Protein AF-A0A1E1LE52-F1 (afdb_monomer)

Sequence (144 aa):
MGYIFMQWDDLWPELMKGPLDPETDPADSTKVLRVPRDVVAENKPGTYQVLEHLETSGFSATGGPQIRFKDFRVPGANLLEAARTAALVGAIATGIMAVAFEAALTFAKSDARGGSQALLARQSVSDLWMNVETQTDAARAMSW

Solvent-accessible surface area (backbone atoms only — not comparable to full-atom values): 9265 Å² total; per-residue (Å²): 142,80,82,86,84,81,92,86,87,92,82,51,85,86,78,59,72,76,75,80,56,88,88,53,61,68,73,81,71,62,79,41,73,66,82,54,72,66,56,57,66,74,39,64,90,76,18,65,40,78,77,44,78,62,88,51,100,61,72,67,89,54,88,64,56,47,72,47,77,47,95,65,72,76,68,79,88,32,63,49,80,86,86,88,60,70,64,58,54,46,4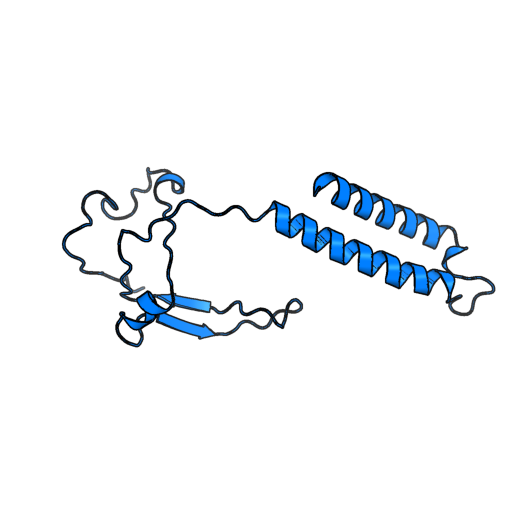4,54,52,34,53,53,46,52,54,53,49,52,56,50,51,52,48,27,66,75,37,34,88,91,53,98,52,36,41,49,80,36,65,76,51,38,55,56,45,55,53,53,52,54,50,39,53,51,44,39,62,74,50,98

Radius of gyration: 25.66 Å; Cα contacts (8 Å, |Δi|>4): 91; chains: 1; bounding box: 47×38×74 Å

pLDDT: mean 82.13, std 18.47, range [25.56, 95.81]

Organism: NCBI:txid914238

Nearest PDB structures (foldseek):
  3d9e-assembly1_C  TM=9.319E-01  e=2.273E-08  Fusarium oxysporum
  2c12-assembly1_D  TM=9.295E-01  e=2.425E-08  Fusarium oxysporum
  2reh-assembly1_D  TM=9.279E-01  e=3.142E-08  unclassified

Secondary structure (DSSP, 8-state):
---------SS-TTT--SS--TTS-TTTT--EE---HHHHHHSPTTSEEEEEEPP-SS-TTS--EEEEESS----GGGEEPPP--HHHHHHHHHHHHHHHHHHHHHHHHH--TTSSS-GGGSHHHHHHHHHHHHHHHHHHHHH-

InterPro domains:
  IPR036250 Acyl-CoA dehydrogenase-like, C-terminal [SSF47203] (85-144)
  IPR046373 Acyl-CoA oxidase/dehydrogenase, middle domain superfamily [G3DSA:2.40.110.10] (7-81)

Structure (mmCIF, N/CA/C/O backbone):
data_AF-A0A1E1LE52-F1
#
_entry.id   AF-A0A1E1LE52-F1
#
loop_
_atom_site.group_PDB
_atom_site.id
_atom_site.type_symbol
_atom_site.label_atom_id
_atom_site.label_alt_id
_atom_site.label_comp_id
_atom_site.label_asym_id
_atom_site.label_entity_id
_atom_site.label_seq_id
_atom_site.pdbx_PDB_ins_code
_atom_site.Cartn_x
_atom_site.Cartn_y
_atom_site.Cartn_z
_atom_site.occupancy
_atom_site.B_iso_or_equiv
_atom_site.auth_seq_id
_atom_site.auth_comp_id
_atom_site.auth_asym_id
_atom_site.auth_atom_id
_atom_site.pdbx_PDB_model_num
ATOM 1 N N . MET A 1 1 ? 30.861 16.175 -12.375 1.00 28.59 1 MET A N 1
ATOM 2 C CA . MET A 1 1 ? 29.762 16.823 -13.119 1.00 28.59 1 MET A CA 1
ATOM 3 C C . MET A 1 1 ? 29.921 16.434 -14.585 1.00 28.59 1 MET A C 1
ATOM 5 O O . MET A 1 1 ? 30.676 17.076 -15.298 1.00 28.59 1 MET A O 1
ATOM 9 N N . GLY A 1 2 ? 29.386 15.281 -14.990 1.00 25.56 2 GLY A N 1
ATOM 10 C CA . GLY A 1 2 ? 29.617 14.714 -16.324 1.00 25.56 2 GLY A CA 1
ATOM 11 C C . GLY A 1 2 ? 28.298 14.613 -17.070 1.00 25.56 2 GLY A C 1
ATOM 12 O O . GLY A 1 2 ? 27.476 13.771 -16.725 1.00 25.56 2 GLY A O 1
ATOM 13 N N . TYR A 1 3 ? 28.093 15.499 -18.040 1.00 28.17 3 TYR A N 1
ATOM 14 C CA . TYR A 1 3 ? 26.944 15.461 -18.937 1.00 28.17 3 TYR A CA 1
ATOM 15 C C . TYR A 1 3 ? 27.065 14.245 -19.861 1.00 28.17 3 TYR A C 1
ATOM 17 O O . TYR A 1 3 ? 28.115 14.018 -20.463 1.00 28.17 3 TYR A O 1
ATOM 25 N N . ILE A 1 4 ? 26.002 13.446 -19.945 1.00 29.06 4 ILE A N 1
ATOM 26 C CA . ILE A 1 4 ? 25.924 12.293 -20.843 1.00 29.06 4 ILE A CA 1
ATOM 27 C C . ILE A 1 4 ? 25.529 12.823 -22.224 1.00 29.06 4 ILE A C 1
ATOM 29 O O . ILE A 1 4 ? 24.379 13.183 -22.453 1.00 29.06 4 ILE A O 1
ATOM 33 N N . PHE A 1 5 ? 26.506 12.896 -23.128 1.00 28.72 5 PHE A N 1
ATOM 34 C CA . PHE A 1 5 ? 26.261 13.028 -24.561 1.00 28.72 5 PHE A CA 1
ATOM 35 C C . PHE A 1 5 ? 25.858 11.665 -25.120 1.00 28.72 5 PHE A C 1
ATOM 37 O O . PHE A 1 5 ? 26.504 10.649 -24.869 1.00 28.72 5 PHE A O 1
ATOM 44 N N . MET A 1 6 ? 24.779 11.669 -25.884 1.00 37.59 6 MET A N 1
ATOM 45 C CA . MET A 1 6 ? 24.112 10.504 -26.433 1.00 37.59 6 MET A CA 1
ATOM 46 C C . MET A 1 6 ? 23.999 10.779 -27.947 1.00 37.59 6 MET A C 1
ATOM 48 O O . MET A 1 6 ? 23.421 11.791 -28.330 1.00 37.59 6 MET A O 1
ATOM 52 N N . GLN A 1 7 ? 24.560 9.919 -28.812 1.00 33.34 7 GLN A N 1
ATOM 53 C CA . GLN A 1 7 ? 24.519 10.037 -30.288 1.00 33.34 7 GLN A CA 1
ATOM 54 C C . GLN A 1 7 ? 23.484 9.044 -30.882 1.00 33.34 7 GLN A C 1
ATOM 56 O O . GLN A 1 7 ? 23.544 7.843 -30.586 1.00 33.34 7 GLN A O 1
ATOM 61 N N . TRP A 1 8 ? 22.464 9.536 -31.612 1.00 53.66 8 TRP A N 1
ATOM 62 C CA . TRP A 1 8 ? 21.232 8.785 -31.957 1.00 53.66 8 TRP A CA 1
ATOM 63 C C . TRP A 1 8 ? 20.672 9.208 -33.326 1.00 53.66 8 TRP A C 1
ATOM 65 O O . TRP A 1 8 ? 20.317 10.371 -33.482 1.00 53.66 8 TRP A O 1
ATOM 75 N N . ASP A 1 9 ? 20.542 8.261 -34.264 1.00 40.47 9 ASP A N 1
ATOM 76 C CA . ASP A 1 9 ? 20.109 8.518 -35.647 1.00 40.47 9 ASP A CA 1
ATOM 77 C C . ASP A 1 9 ? 18.700 7.968 -35.975 1.00 40.47 9 ASP A C 1
ATOM 79 O O . ASP A 1 9 ? 18.252 6.952 -35.435 1.00 40.47 9 ASP A O 1
ATOM 83 N N . ASP A 1 10 ? 18.061 8.705 -36.895 1.00 38.94 10 ASP A N 1
ATOM 84 C CA . ASP A 1 10 ? 17.010 8.372 -37.878 1.00 38.94 10 ASP A CA 1
ATOM 85 C C . ASP A 1 10 ? 15.500 8.505 -37.576 1.00 38.94 10 ASP A C 1
ATOM 87 O O . ASP A 1 10 ? 14.724 8.518 -38.530 1.00 38.94 10 ASP A O 1
ATOM 91 N N . LEU A 1 11 ? 15.030 8.726 -36.339 1.00 42.41 11 LEU A N 1
ATOM 92 C CA . LEU A 1 11 ? 13.579 8.953 -36.077 1.00 42.41 11 LEU A CA 1
ATOM 93 C C . LEU A 1 11 ? 13.243 10.109 -35.114 1.00 42.41 11 LEU A C 1
ATOM 95 O O . LEU A 1 11 ? 12.110 10.247 -34.659 1.00 42.41 11 LEU A O 1
ATOM 99 N N . TRP A 1 12 ? 14.217 10.956 -34.786 1.00 42.81 12 TRP A N 1
ATOM 100 C CA . TRP A 1 12 ? 14.116 11.883 -33.653 1.00 42.81 12 TRP A CA 1
ATOM 101 C C . TRP A 1 12 ? 13.700 13.355 -33.892 1.00 42.81 12 TRP A C 1
ATOM 103 O O . TRP A 1 12 ? 13.334 13.993 -32.903 1.00 42.81 12 TRP A O 1
ATOM 113 N N . PRO A 1 13 ? 13.711 13.957 -35.103 1.00 41.69 13 PRO A N 1
ATOM 114 C CA . PRO A 1 13 ? 13.570 15.416 -35.203 1.00 41.69 13 PRO A CA 1
ATOM 115 C C . PRO A 1 13 ? 12.212 15.972 -34.734 1.00 41.69 13 PRO A C 1
ATOM 117 O O . PRO A 1 13 ? 12.141 17.146 -34.379 1.00 41.69 13 PRO A O 1
ATOM 120 N N . GLU A 1 14 ? 11.158 15.153 -34.675 1.00 43.91 14 GLU A N 1
ATOM 121 C CA . GLU A 1 14 ? 9.845 15.589 -34.173 1.00 43.91 14 GLU A CA 1
ATOM 122 C C . GLU A 1 14 ? 9.665 15.419 -32.659 1.00 43.91 14 GLU A C 1
ATOM 124 O O . GLU A 1 14 ? 8.866 16.138 -32.062 1.00 43.91 14 GLU A O 1
ATOM 129 N N . LEU A 1 15 ? 10.389 14.493 -32.017 1.00 44.59 15 LEU A N 1
ATOM 130 C CA . LEU A 1 15 ? 10.069 14.076 -30.647 1.00 44.59 15 LEU A CA 1
ATOM 131 C C . LEU A 1 15 ? 10.841 14.820 -29.556 1.00 44.59 15 LEU A C 1
ATOM 133 O O . LEU A 1 15 ? 10.293 14.953 -28.466 1.00 44.59 15 LEU A O 1
ATOM 137 N N . MET A 1 16 ? 12.043 15.351 -29.817 1.00 43.66 16 MET A N 1
ATOM 138 C CA . MET A 1 16 ? 12.721 16.253 -28.871 1.00 43.66 16 MET A CA 1
ATOM 139 C C . MET A 1 16 ? 13.596 17.283 -29.593 1.00 43.66 16 MET A C 1
ATOM 141 O O . MET A 1 16 ? 14.684 16.980 -30.092 1.00 43.66 16 MET A O 1
ATOM 145 N N . LYS A 1 17 ? 13.154 18.541 -29.586 1.00 40.59 17 LYS A N 1
ATOM 146 C CA . LYS A 1 17 ? 14.013 19.689 -29.889 1.00 40.59 17 LYS A CA 1
ATOM 147 C C . LYS A 1 17 ? 14.959 19.931 -28.707 1.00 40.59 17 LYS A C 1
ATOM 149 O O . LYS A 1 17 ? 14.499 20.361 -27.662 1.00 40.59 17 LYS A O 1
ATOM 154 N N . GLY A 1 18 ? 16.262 19.723 -28.908 1.00 48.47 18 GLY A N 1
ATOM 155 C CA . GLY A 1 18 ? 17.326 20.328 -28.091 1.00 48.47 18 GLY A CA 1
ATOM 156 C C . GLY A 1 18 ? 17.329 19.992 -26.587 1.00 48.47 18 GLY A C 1
ATOM 157 O O . GLY A 1 18 ? 16.609 19.096 -26.145 1.00 48.47 18 GLY A O 1
ATOM 158 N N . PRO A 1 19 ? 18.182 20.663 -25.781 1.00 55.12 19 PRO A N 1
ATOM 159 C CA . PRO A 1 19 ? 17.966 20.708 -24.335 1.00 55.12 19 PRO A CA 1
ATOM 160 C C . PRO A 1 19 ? 16.527 21.163 -24.081 1.00 55.12 19 PRO A C 1
ATOM 162 O O . PRO A 1 19 ? 16.064 22.050 -24.796 1.00 55.12 19 PRO A O 1
ATOM 165 N N . LEU A 1 20 ? 15.846 20.536 -23.109 1.00 56.34 20 LEU A N 1
ATOM 166 C CA . LEU A 1 20 ? 14.487 20.914 -22.708 1.00 56.34 20 LEU A CA 1
ATOM 167 C C . LEU A 1 20 ? 14.434 22.436 -22.603 1.00 56.34 20 LEU A C 1
ATOM 169 O O . LEU A 1 20 ? 15.152 23.016 -21.786 1.00 56.34 20 LEU A O 1
ATOM 173 N N . ASP A 1 21 ? 13.666 23.056 -23.494 1.00 64.81 21 ASP A N 1
ATOM 174 C CA . ASP A 1 21 ? 13.490 24.497 -23.497 1.00 64.81 21 ASP A CA 1
ATOM 175 C C . ASP A 1 21 ? 12.874 24.870 -22.141 1.00 64.81 21 ASP A C 1
ATOM 177 O O . ASP A 1 21 ? 11.790 24.370 -21.827 1.00 64.81 21 ASP A O 1
ATOM 181 N N . PRO A 1 22 ? 13.563 25.667 -21.303 1.00 67.06 22 PRO A N 1
ATOM 182 C CA . PRO A 1 22 ? 13.078 26.007 -19.968 1.00 67.06 22 PRO A CA 1
ATOM 183 C C . PRO A 1 22 ? 11.734 26.748 -19.989 1.00 67.06 22 PRO A C 1
ATOM 185 O O . PRO A 1 22 ? 11.070 26.803 -18.958 1.00 67.06 22 PRO A O 1
ATOM 188 N N . GLU A 1 23 ? 11.323 27.270 -21.149 1.00 74.19 23 GLU A N 1
ATOM 189 C CA . GLU A 1 23 ? 10.036 27.933 -21.359 1.00 74.19 23 GLU A CA 1
ATOM 190 C C . GLU A 1 23 ? 8.903 26.966 -21.763 1.00 74.19 23 GLU A C 1
ATOM 192 O O . GLU A 1 23 ? 7.743 27.370 -21.837 1.00 74.19 23 GLU A O 1
ATOM 197 N N . THR A 1 24 ? 9.202 25.688 -22.033 1.00 75.00 24 THR A N 1
ATOM 198 C CA . THR A 1 24 ? 8.184 24.667 -22.340 1.00 75.00 24 THR A CA 1
ATOM 199 C C . THR A 1 24 ? 7.608 24.082 -21.054 1.00 75.00 24 THR A C 1
ATOM 201 O O . THR A 1 24 ? 8.354 23.734 -20.138 1.00 75.00 24 THR A O 1
ATOM 204 N N . ASP A 1 25 ? 6.282 23.910 -20.996 1.00 73.25 25 ASP A N 1
ATOM 205 C CA . ASP A 1 25 ? 5.635 23.235 -19.870 1.00 73.25 25 ASP A CA 1
ATOM 206 C C . ASP A 1 25 ? 6.208 21.806 -19.720 1.00 73.25 25 ASP A C 1
ATOM 208 O O . ASP A 1 25 ? 6.166 21.008 -20.669 1.00 73.25 25 ASP A O 1
ATOM 212 N N . PRO A 1 26 ? 6.750 21.436 -18.544 1.00 72.12 26 PRO A N 1
ATOM 213 C CA . PRO A 1 26 ? 7.247 20.086 -18.286 1.00 72.12 26 PRO A CA 1
ATOM 214 C C . PRO A 1 26 ? 6.222 18.975 -18.570 1.00 72.12 26 PRO A C 1
ATOM 216 O O . PRO A 1 26 ? 6.610 17.843 -18.890 1.00 72.12 26 PRO A O 1
ATOM 219 N N . ALA A 1 27 ? 4.922 19.275 -18.483 1.00 73.56 27 ALA A N 1
ATOM 220 C CA . ALA A 1 27 ? 3.858 18.339 -18.828 1.00 73.56 27 ALA A CA 1
ATOM 221 C C . ALA A 1 27 ? 3.900 17.933 -20.313 1.00 73.56 27 ALA A C 1
ATOM 223 O O . ALA A 1 27 ? 3.765 16.747 -20.624 1.00 73.56 27 ALA A O 1
ATOM 224 N N . ASP A 1 28 ? 4.187 18.871 -21.219 1.00 72.25 28 ASP A N 1
ATOM 225 C CA . ASP A 1 28 ? 4.198 18.637 -22.673 1.00 72.25 28 ASP A CA 1
ATOM 226 C C . ASP A 1 28 ? 5.411 17.804 -23.129 1.00 72.25 28 ASP A C 1
ATOM 228 O O . ASP A 1 28 ? 5.379 17.088 -24.141 1.00 72.25 28 ASP A O 1
ATOM 232 N N . SER A 1 29 ? 6.473 17.837 -22.323 1.00 74.12 29 SER A N 1
ATOM 233 C CA . SER A 1 29 ? 7.716 17.089 -22.541 1.00 74.12 29 SER A CA 1
ATOM 234 C C . SER A 1 29 ? 7.696 15.679 -21.937 1.00 74.12 29 SER A C 1
ATOM 236 O O . SER A 1 29 ? 8.603 14.883 -22.188 1.00 74.12 29 SER A O 1
ATOM 238 N N . THR A 1 30 ? 6.669 15.332 -21.155 1.00 77.50 30 THR A N 1
ATOM 239 C CA . THR A 1 30 ? 6.578 14.019 -20.504 1.00 77.50 30 THR A CA 1
ATOM 240 C C . THR A 1 30 ? 6.108 12.955 -21.495 1.00 77.50 30 THR A C 1
ATOM 242 O O . THR A 1 30 ? 5.059 13.084 -22.123 1.00 77.50 30 THR A O 1
ATOM 245 N N . LYS A 1 31 ? 6.876 11.868 -21.621 1.00 80.38 31 LYS A N 1
ATOM 246 C CA . LYS A 1 31 ? 6.559 10.706 -22.466 1.00 80.38 31 LYS A CA 1
ATOM 247 C C . LYS A 1 31 ? 6.625 9.429 -21.629 1.00 80.38 31 LYS A C 1
ATOM 249 O O . LYS A 1 31 ? 7.507 9.293 -20.784 1.00 80.38 31 LYS A O 1
ATOM 254 N N . VAL A 1 32 ? 5.719 8.481 -21.873 1.00 85.12 32 VAL A N 1
ATOM 255 C CA . VAL A 1 32 ? 5.698 7.180 -21.184 1.00 85.12 32 VAL A CA 1
ATOM 256 C C . VAL A 1 32 ? 6.093 6.090 -22.169 1.00 85.12 32 VAL A C 1
ATOM 258 O O . VAL A 1 32 ? 5.480 5.946 -23.220 1.00 85.12 32 VAL A O 1
ATOM 261 N N . LEU A 1 33 ? 7.121 5.311 -21.834 1.00 87.81 33 LEU A N 1
ATOM 262 C CA . LEU A 1 33 ? 7.628 4.234 -22.683 1.00 87.81 33 LEU A CA 1
ATOM 263 C C . LEU A 1 33 ? 7.387 2.876 -22.029 1.00 87.81 33 LEU A C 1
ATOM 265 O O . LEU A 1 33 ? 7.753 2.651 -20.874 1.00 87.81 33 LEU A O 1
ATOM 269 N N . ARG A 1 34 ? 6.821 1.939 -22.790 1.00 88.56 34 ARG A N 1
ATOM 270 C CA . ARG A 1 34 ? 6.719 0.535 -22.389 1.00 88.56 34 ARG A CA 1
ATOM 271 C C . ARG A 1 34 ? 8.060 -0.165 -22.604 1.00 88.56 34 ARG A C 1
ATOM 273 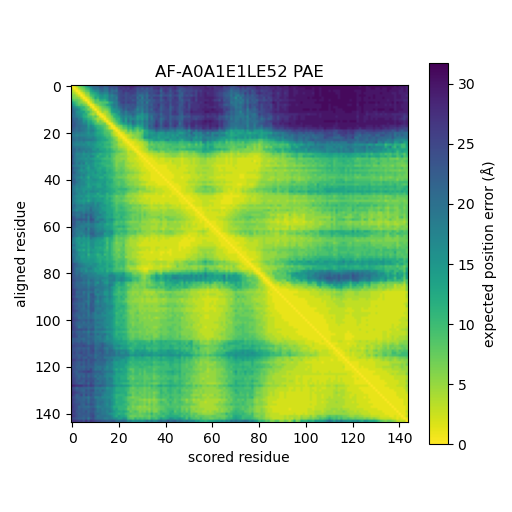O O . ARG A 1 34 ? 8.554 -0.241 -23.727 1.00 88.56 34 ARG A O 1
ATOM 280 N N . VAL A 1 35 ? 8.610 -0.749 -21.541 1.00 91.44 35 VAL A N 1
ATOM 281 C CA . VAL A 1 35 ? 9.871 -1.509 -21.594 1.00 91.44 35 VAL A CA 1
ATOM 282 C C . VAL A 1 35 ? 9.629 -2.962 -21.169 1.00 91.44 35 VAL A C 1
ATOM 284 O O . VAL A 1 35 ? 9.685 -3.281 -19.981 1.00 91.44 35 VAL A O 1
ATOM 287 N N . PRO A 1 36 ? 9.290 -3.849 -22.119 1.00 92.25 36 PRO A N 1
ATOM 288 C CA . PRO A 1 36 ? 9.144 -5.276 -21.856 1.00 92.25 36 PRO A CA 1
ATOM 289 C C . PRO A 1 36 ? 10.507 -6.002 -21.814 1.00 92.25 36 PRO A C 1
ATOM 291 O O . PRO A 1 36 ? 11.549 -5.445 -22.160 1.00 92.25 36 PRO A O 1
ATOM 294 N N . ARG A 1 37 ? 10.517 -7.247 -21.312 1.00 92.94 37 ARG A N 1
ATOM 295 C CA . ARG A 1 37 ? 11.757 -8.008 -21.043 1.00 92.94 37 ARG A CA 1
ATOM 296 C C . ARG A 1 37 ? 12.542 -8.384 -22.305 1.00 92.94 37 ARG A C 1
ATOM 298 O O . ARG A 1 37 ? 13.763 -8.461 -22.248 1.00 92.94 37 ARG A O 1
ATOM 305 N N . ASP A 1 38 ? 11.852 -8.619 -23.410 1.00 94.19 38 ASP A N 1
ATOM 306 C CA . ASP A 1 38 ? 12.413 -8.814 -24.752 1.00 94.19 38 ASP A CA 1
ATOM 307 C C . ASP A 1 38 ? 13.201 -7.583 -25.218 1.00 94.19 38 ASP A C 1
ATOM 309 O O . ASP A 1 38 ? 14.369 -7.717 -25.569 1.00 94.19 38 ASP A O 1
ATOM 313 N N . VAL A 1 39 ? 12.641 -6.376 -25.077 1.00 91.38 39 VAL 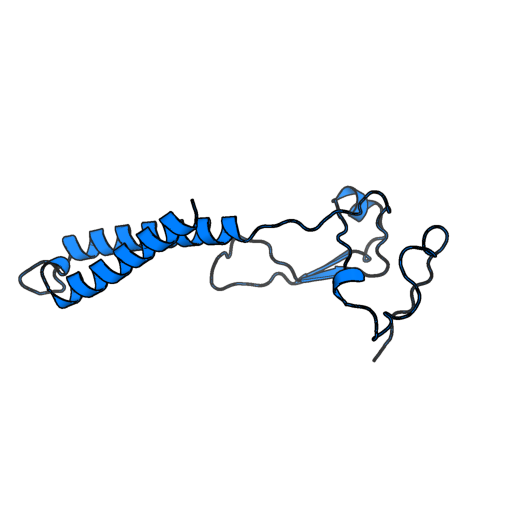A N 1
ATOM 314 C CA . VAL A 1 39 ? 13.357 -5.123 -25.394 1.00 91.38 39 VAL A CA 1
ATOM 315 C C . VAL A 1 39 ? 14.608 -4.961 -24.529 1.00 91.38 39 VAL A C 1
ATOM 317 O O . VAL A 1 39 ? 15.642 -4.497 -25.006 1.00 91.38 39 VAL A O 1
ATOM 320 N N . VAL A 1 40 ? 14.564 -5.379 -23.260 1.00 92.62 40 VAL A N 1
ATOM 321 C CA . VAL A 1 40 ? 15.765 -5.390 -22.408 1.00 92.62 40 VAL A CA 1
ATOM 322 C C . VAL A 1 40 ? 16.824 -6.360 -22.943 1.00 92.62 40 VAL A C 1
ATOM 324 O O . VAL A 1 40 ? 18.005 -6.020 -22.938 1.00 92.62 40 VAL A O 1
ATOM 327 N N . ALA A 1 41 ? 16.420 -7.539 -23.419 1.00 93.50 41 ALA A N 1
ATOM 328 C CA . ALA A 1 41 ? 17.325 -8.565 -23.937 1.00 93.50 41 ALA A CA 1
ATOM 329 C C . ALA A 1 41 ? 17.943 -8.214 -25.303 1.00 93.50 41 ALA A C 1
ATOM 331 O O . ALA A 1 41 ? 19.058 -8.640 -25.594 1.00 93.50 41 ALA A O 1
ATOM 332 N N . GLU A 1 42 ? 17.245 -7.431 -26.127 1.00 93.31 42 GLU A N 1
ATOM 333 C CA . GLU A 1 42 ? 17.753 -6.920 -27.410 1.00 93.31 42 GLU A CA 1
ATOM 334 C C . GLU A 1 42 ? 18.851 -5.859 -27.234 1.00 93.31 42 GLU A C 1
ATOM 336 O O . GLU A 1 42 ? 19.668 -5.629 -28.130 1.00 93.31 42 GLU A O 1
ATOM 341 N N . ASN A 1 43 ? 18.891 -5.207 -26.072 1.00 91.75 43 ASN A N 1
ATOM 342 C CA . ASN A 1 43 ? 19.895 -4.205 -25.758 1.00 91.75 43 ASN A CA 1
ATOM 343 C C . ASN A 1 43 ? 21.218 -4.836 -25.292 1.00 91.75 43 ASN A C 1
ATOM 345 O O . ASN A 1 43 ? 21.277 -5.941 -24.753 1.00 91.75 43 ASN A O 1
ATOM 349 N N . LYS A 1 44 ? 22.323 -4.098 -25.465 1.00 92.88 44 LYS A N 1
ATOM 350 C CA . LYS A 1 44 ? 23.651 -4.567 -25.038 1.00 92.88 44 LYS A CA 1
ATOM 351 C C . LYS A 1 44 ? 23.682 -4.800 -23.517 1.00 92.88 44 LYS A C 1
ATOM 353 O O . LYS A 1 44 ? 23.138 -3.972 -22.776 1.00 92.88 44 LYS A O 1
ATOM 358 N N . PRO A 1 45 ? 24.374 -5.846 -23.023 1.00 90.50 45 PRO A N 1
ATOM 359 C CA . PRO A 1 45 ? 24.564 -6.047 -21.590 1.00 90.50 45 PRO A CA 1
ATOM 360 C C . PRO A 1 45 ? 25.124 -4.794 -20.902 1.00 90.50 45 PRO A C 1
ATOM 362 O O . PRO A 1 45 ? 26.021 -4.133 -21.424 1.00 90.50 45 PRO A O 1
ATOM 365 N N . GLY A 1 46 ? 24.580 -4.455 -19.732 1.00 88.19 46 GLY A N 1
ATOM 366 C CA . GLY A 1 46 ? 24.987 -3.279 -18.956 1.00 88.19 46 GLY A CA 1
ATOM 367 C C . GLY A 1 46 ? 24.285 -1.965 -19.324 1.00 88.19 46 GLY A C 1
ATOM 368 O O . GLY A 1 46 ? 24.508 -0.973 -18.635 1.00 88.19 46 GLY A O 1
ATOM 369 N N . THR A 1 47 ? 23.421 -1.939 -20.342 1.00 90.38 47 THR A N 1
ATOM 370 C CA . THR A 1 47 ? 22.564 -0.770 -20.650 1.00 90.38 47 THR A CA 1
ATOM 371 C C . THR A 1 47 ? 21.350 -0.655 -19.720 1.00 90.38 47 THR A C 1
ATOM 373 O O . THR A 1 47 ? 20.849 0.442 -19.487 1.00 90.38 47 THR A O 1
ATOM 376 N N . TYR A 1 48 ? 20.915 -1.777 -19.142 1.00 93.25 48 TYR A N 1
ATOM 377 C CA . TYR A 1 48 ? 19.930 -1.877 -18.067 1.00 93.25 48 TYR A CA 1
ATOM 378 C C . TYR A 1 48 ? 20.600 -2.518 -16.852 1.00 93.25 48 TYR A C 1
ATOM 380 O O . TYR A 1 48 ? 21.170 -3.606 -16.966 1.00 93.25 48 TYR A O 1
ATOM 388 N N . GLN A 1 49 ? 20.560 -1.852 -15.700 1.00 93.25 49 GLN A N 1
ATOM 389 C CA . GLN A 1 49 ? 21.180 -2.348 -14.471 1.00 93.25 49 GLN A CA 1
ATOM 390 C C . GLN A 1 49 ? 20.259 -2.124 -13.275 1.00 93.25 49 GLN A C 1
ATOM 392 O O . GLN A 1 49 ? 19.811 -1.004 -13.034 1.00 93.25 49 GLN A O 1
ATOM 397 N N . VAL A 1 50 ? 20.028 -3.183 -12.502 1.00 93.81 50 VAL A N 1
ATOM 398 C CA . VAL A 1 50 ? 19.491 -3.073 -11.143 1.00 93.81 50 VAL A CA 1
ATOM 399 C C . VAL A 1 50 ? 20.666 -2.749 -10.226 1.00 93.81 50 VAL A C 1
ATOM 401 O O . VAL A 1 50 ? 21.607 -3.536 -10.145 1.00 93.81 50 VAL A O 1
ATOM 404 N N . LEU A 1 51 ? 20.648 -1.571 -9.604 1.00 94.06 51 LEU A N 1
ATOM 405 C CA . LEU A 1 51 ? 21.737 -1.096 -8.748 1.00 94.06 51 LEU A CA 1
ATOM 406 C C . LEU A 1 51 ? 21.600 -1.634 -7.326 1.00 94.06 51 LEU A C 1
ATOM 408 O O . LEU A 1 51 ? 22.563 -2.138 -6.756 1.00 94.06 51 LEU A O 1
ATOM 412 N N . GLU A 1 52 ? 20.394 -1.539 -6.777 1.00 94.06 52 GLU A N 1
ATOM 413 C CA . GLU A 1 52 ? 20.080 -1.970 -5.421 1.00 94.06 52 GLU A CA 1
ATOM 414 C C . GLU A 1 52 ? 18.603 -2.349 -5.303 1.00 94.06 52 GLU A C 1
ATOM 416 O O . GLU A 1 52 ? 17.744 -1.833 -6.026 1.00 94.06 52 GLU A O 1
ATOM 421 N N . HIS A 1 53 ? 18.320 -3.254 -4.371 1.00 92.31 53 HIS A N 1
ATOM 422 C CA . HIS A 1 53 ? 16.975 -3.521 -3.884 1.00 92.31 53 HIS A CA 1
ATOM 423 C C . HIS A 1 53 ? 16.804 -2.799 -2.553 1.00 92.31 53 HIS A C 1
ATOM 425 O O . HIS A 1 53 ? 17.618 -2.970 -1.647 1.00 92.31 53 HIS A O 1
ATOM 431 N N . LEU A 1 54 ? 15.770 -1.967 -2.463 1.00 89.25 54 LEU A N 1
ATOM 432 C CA . LEU A 1 54 ? 15.496 -1.182 -1.271 1.00 89.25 54 LEU A CA 1
ATOM 433 C C . LEU A 1 54 ? 14.682 -2.010 -0.282 1.00 89.25 54 LEU A C 1
ATOM 435 O O . LEU A 1 54 ? 13.602 -2.495 -0.614 1.00 89.25 54 LEU A O 1
ATOM 439 N N . GLU A 1 55 ? 15.191 -2.121 0.940 1.00 90.38 55 GLU A N 1
ATOM 440 C CA . GLU A 1 55 ? 14.443 -2.681 2.058 1.00 90.38 55 GLU A CA 1
ATOM 441 C C . GLU A 1 55 ? 13.489 -1.626 2.620 1.00 90.38 55 GLU A C 1
ATOM 443 O O . GLU A 1 55 ? 13.882 -0.498 2.932 1.00 90.38 55 GLU A O 1
ATOM 448 N N . THR A 1 56 ? 12.221 -1.998 2.764 1.00 91.19 56 THR A N 1
ATOM 449 C CA . THR A 1 56 ? 11.159 -1.118 3.255 1.00 91.19 56 THR A CA 1
ATOM 450 C C . THR A 1 56 ? 10.553 -1.668 4.544 1.00 91.19 56 THR A C 1
ATOM 452 O O . THR A 1 56 ? 10.491 -2.875 4.763 1.00 91.19 56 THR A O 1
ATOM 455 N N . SER A 1 57 ? 10.075 -0.780 5.422 1.00 93.50 57 SER A N 1
ATOM 456 C CA . SER A 1 57 ? 9.495 -1.164 6.724 1.00 93.50 57 SER A CA 1
ATOM 457 C C . SER A 1 57 ? 8.184 -1.954 6.617 1.00 93.50 57 SER A C 1
ATOM 459 O O . SER A 1 57 ? 7.811 -2.673 7.540 1.00 93.50 57 SER A O 1
ATOM 461 N N . GLY A 1 58 ? 7.485 -1.824 5.491 1.00 91.44 58 GLY A N 1
ATOM 462 C CA . GLY A 1 58 ? 6.312 -2.604 5.114 1.00 91.44 58 GLY A CA 1
ATOM 463 C C . GLY A 1 58 ? 6.394 -2.978 3.639 1.00 91.44 58 GLY A C 1
ATOM 464 O O . GLY A 1 58 ? 7.290 -2.519 2.936 1.00 91.44 58 GLY A O 1
ATOM 465 N N . PHE A 1 59 ? 5.471 -3.815 3.161 1.00 91.81 59 PHE A N 1
ATOM 466 C CA . PHE A 1 59 ? 5.495 -4.333 1.784 1.00 91.81 59 PHE A CA 1
ATOM 467 C C . PHE A 1 59 ? 6.836 -4.990 1.397 1.00 91.81 59 PHE A C 1
ATOM 469 O O . PHE A 1 59 ? 7.232 -4.950 0.238 1.00 91.81 59 PHE A O 1
ATOM 476 N N . SER A 1 60 ? 7.523 -5.634 2.346 1.00 93.19 60 SER A N 1
ATOM 477 C CA . SER A 1 60 ? 8.865 -6.215 2.155 1.00 93.19 60 SER A CA 1
ATOM 478 C C . SER A 1 60 ? 8.952 -7.282 1.056 1.00 93.19 60 SER A C 1
ATOM 480 O O . SER A 1 60 ? 10.021 -7.545 0.523 1.00 93.19 60 SER A O 1
ATOM 482 N N . ALA A 1 61 ? 7.825 -7.888 0.676 1.00 91.88 61 ALA A N 1
ATOM 483 C CA . ALA A 1 61 ? 7.755 -8.824 -0.444 1.00 91.88 61 ALA A CA 1
ATOM 484 C C . ALA A 1 61 ? 7.670 -8.139 -1.826 1.00 91.88 61 ALA A C 1
ATOM 486 O O . ALA A 1 61 ? 7.630 -8.827 -2.847 1.00 91.88 61 ALA A O 1
ATOM 487 N N . THR A 1 62 ? 7.595 -6.804 -1.890 1.00 91.00 62 THR A N 1
ATOM 488 C CA . THR A 1 62 ? 7.520 -6.060 -3.156 1.00 91.00 62 THR A CA 1
ATOM 489 C C . THR A 1 62 ? 8.906 -5.720 -3.697 1.00 91.00 62 THR A C 1
ATOM 491 O O . THR A 1 62 ? 9.807 -5.323 -2.967 1.00 91.00 62 THR A O 1
ATOM 494 N N . GLY A 1 63 ? 9.086 -5.874 -5.010 1.00 87.50 63 GLY A N 1
ATOM 495 C CA . GLY A 1 63 ? 10.337 -5.541 -5.687 1.00 87.50 63 GLY A CA 1
ATOM 496 C C . GLY A 1 63 ? 10.331 -4.106 -6.202 1.00 87.50 63 GLY A C 1
ATOM 497 O O . GLY A 1 63 ? 9.899 -3.877 -7.329 1.00 87.50 63 GLY A O 1
ATOM 498 N N . GLY A 1 64 ? 10.843 -3.162 -5.409 1.00 88.25 64 GLY A N 1
ATOM 499 C CA . GLY A 1 64 ? 11.050 -1.761 -5.805 1.00 88.25 64 GLY A CA 1
ATOM 500 C C . GLY A 1 64 ? 12.532 -1.399 -5.967 1.00 88.25 64 GLY A C 1
ATOM 501 O O . GLY A 1 64 ? 13.053 -0.650 -5.143 1.00 88.25 64 GLY A O 1
ATOM 502 N N . PRO A 1 65 ? 13.250 -1.949 -6.965 1.00 93.12 65 PRO A N 1
ATOM 503 C CA . PRO A 1 65 ? 14.678 -1.700 -7.119 1.00 93.12 65 PRO A CA 1
ATOM 504 C C . PRO A 1 65 ? 14.986 -0.298 -7.650 1.00 93.12 65 PRO A C 1
ATOM 506 O O . PRO A 1 65 ? 14.230 0.277 -8.436 1.00 93.12 65 PRO A O 1
ATOM 509 N N . GLN A 1 66 ? 16.180 0.194 -7.328 1.00 92.38 66 GLN A N 1
ATOM 510 C CA . GLN A 1 66 ? 16.784 1.301 -8.055 1.00 92.38 66 GLN A CA 1
ATOM 511 C C . GLN A 1 66 ? 17.341 0.780 -9.386 1.00 92.38 66 GLN A C 1
ATOM 513 O O . GLN A 1 66 ? 18.228 -0.076 -9.417 1.00 92.38 66 GLN A O 1
ATOM 518 N N . ILE A 1 67 ? 16.834 1.309 -10.499 1.00 93.75 67 ILE A N 1
ATOM 519 C CA . ILE A 1 67 ? 17.219 0.887 -11.851 1.00 93.75 67 ILE A CA 1
ATOM 520 C C . ILE A 1 67 ? 17.933 2.032 -12.570 1.00 93.75 67 ILE A C 1
ATOM 522 O O . ILE A 1 67 ? 17.482 3.177 -12.548 1.00 93.75 67 ILE A O 1
ATOM 526 N N . ARG A 1 68 ? 19.033 1.711 -13.258 1.00 92.38 68 ARG A N 1
ATOM 527 C CA . ARG A 1 68 ? 19.741 2.615 -14.167 1.00 92.38 68 ARG A CA 1
ATOM 528 C C . ARG A 1 68 ? 19.586 2.154 -15.610 1.00 92.38 68 ARG A C 1
ATOM 530 O O . ARG A 1 68 ? 19.905 1.013 -15.941 1.00 92.38 68 ARG A O 1
ATOM 537 N N . PHE A 1 69 ? 19.209 3.096 -16.467 1.00 92.25 69 PHE A N 1
ATOM 538 C CA . PHE A 1 69 ? 19.269 2.968 -17.919 1.00 92.25 69 PHE A CA 1
ATOM 539 C C . PHE A 1 69 ? 20.441 3.805 -18.441 1.00 92.25 69 PHE A C 1
ATOM 541 O O . PHE A 1 69 ? 20.585 4.970 -18.070 1.00 92.25 69 PHE A O 1
ATOM 548 N N . LYS A 1 70 ? 21.294 3.221 -19.282 1.00 90.19 70 LYS A N 1
ATOM 549 C CA . LYS A 1 70 ? 22.406 3.906 -19.948 1.00 90.19 70 LYS A CA 1
ATOM 550 C C . LYS A 1 70 ? 22.479 3.435 -21.391 1.00 90.19 70 LYS A C 1
ATOM 552 O O . LYS A 1 70 ? 22.646 2.245 -21.626 1.00 90.19 70 LYS A O 1
ATOM 557 N N . ASP A 1 71 ? 22.363 4.362 -22.339 1.00 89.00 71 ASP A N 1
ATOM 558 C CA . ASP A 1 71 ? 22.370 4.053 -23.775 1.00 89.00 71 ASP A CA 1
ATOM 559 C C . ASP A 1 71 ? 21.347 2.968 -24.178 1.00 89.00 71 ASP A C 1
ATOM 561 O O . ASP A 1 71 ? 21.557 2.214 -25.126 1.00 89.00 71 ASP A O 1
ATOM 565 N N . PHE A 1 72 ? 20.226 2.904 -23.448 1.00 88.19 72 PHE A N 1
ATOM 566 C CA . PHE A 1 72 ? 19.150 1.933 -23.632 1.00 88.19 72 PHE A CA 1
ATOM 567 C C . PHE A 1 72 ? 18.207 2.372 -24.758 1.00 88.19 72 PHE A C 1
ATOM 569 O O . PHE A 1 72 ? 17.729 3.507 -24.768 1.00 88.19 72 PHE A O 1
ATOM 576 N N . ARG A 1 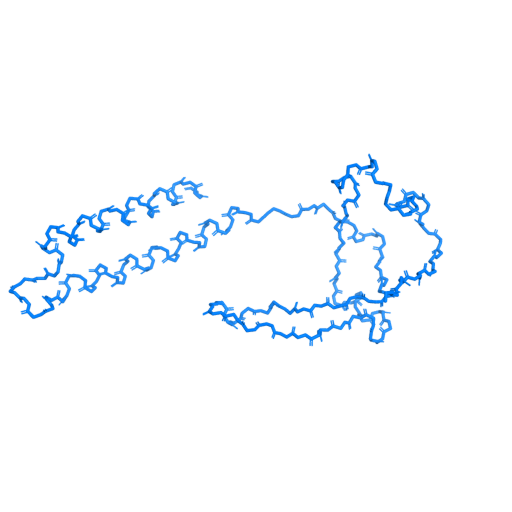73 ? 17.941 1.485 -25.717 1.00 88.31 73 ARG A N 1
ATOM 577 C CA . ARG A 1 73 ? 17.149 1.759 -26.923 1.00 88.31 73 ARG A CA 1
ATOM 578 C C . ARG A 1 73 ? 15.764 1.132 -26.778 1.00 88.31 73 ARG A C 1
ATOM 580 O O . ARG A 1 73 ? 15.648 -0.040 -26.430 1.00 88.31 73 ARG A O 1
ATOM 587 N N . VAL A 1 74 ? 14.722 1.907 -27.073 1.00 87.50 74 VAL A N 1
ATOM 588 C CA . VAL A 1 74 ? 13.321 1.460 -27.049 1.00 87.50 74 VAL A CA 1
ATOM 589 C C . VAL A 1 74 ? 12.683 1.766 -28.406 1.00 87.50 74 VAL A C 1
ATOM 591 O O . VAL A 1 74 ? 12.841 2.889 -28.889 1.00 87.50 74 VAL A O 1
ATOM 594 N N . PRO A 1 75 ? 11.961 0.819 -29.031 1.00 87.69 75 PRO A N 1
ATOM 595 C CA . PRO A 1 75 ? 11.224 1.089 -30.263 1.00 87.69 75 PRO A CA 1
ATOM 596 C C . PRO A 1 75 ? 10.159 2.179 -30.072 1.00 87.69 75 PRO A C 1
ATOM 598 O O . PRO A 1 75 ? 9.428 2.166 -29.083 1.00 87.69 75 PRO A O 1
ATOM 601 N N . GLY A 1 76 ? 10.009 3.085 -31.045 1.00 80.94 76 GLY A N 1
ATOM 602 C CA . GLY A 1 76 ? 9.028 4.183 -30.973 1.00 80.94 76 GLY A CA 1
ATOM 603 C C . GLY A 1 76 ? 7.571 3.716 -30.850 1.00 80.94 76 GLY A C 1
ATOM 604 O O . GLY A 1 76 ? 6.752 4.401 -30.245 1.00 80.94 76 GLY A O 1
ATOM 605 N N . ALA A 1 77 ? 7.265 2.506 -31.330 1.00 85.06 77 ALA A N 1
ATOM 606 C CA . ALA A 1 77 ? 5.949 1.877 -31.195 1.00 85.06 77 ALA A CA 1
ATOM 607 C C . ALA A 1 77 ? 5.532 1.596 -29.734 1.00 85.06 77 ALA A C 1
ATOM 609 O O . ALA A 1 77 ? 4.370 1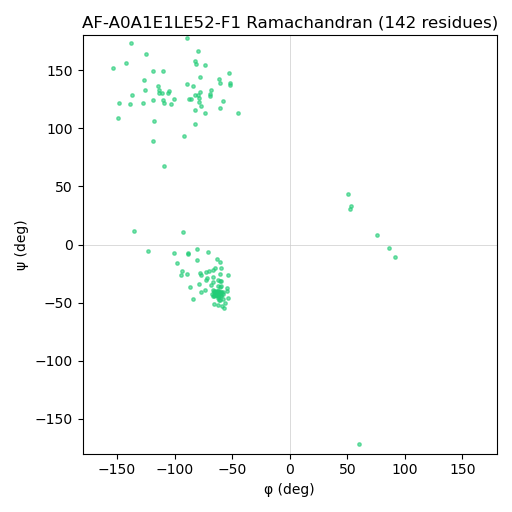.291 -29.481 1.00 85.06 77 ALA A O 1
ATOM 610 N N . ASN A 1 78 ? 6.456 1.701 -28.772 1.00 82.75 78 ASN A N 1
ATOM 611 C CA . ASN A 1 78 ? 6.192 1.474 -27.350 1.00 82.75 78 ASN A CA 1
ATOM 612 C C . ASN A 1 78 ? 5.821 2.751 -26.575 1.00 82.75 78 ASN A C 1
ATOM 614 O O . ASN A 1 78 ? 5.788 2.722 -25.341 1.00 82.75 78 ASN A O 1
ATOM 618 N N . LEU A 1 79 ? 5.568 3.865 -27.262 1.00 83.94 79 LEU A N 1
ATOM 619 C CA . LEU A 1 79 ? 5.055 5.082 -26.641 1.00 83.94 79 LEU A CA 1
ATOM 620 C C . LEU A 1 79 ? 3.605 4.868 -26.178 1.00 83.94 79 LEU A C 1
ATOM 622 O O . LEU A 1 79 ? 2.758 4.430 -26.952 1.00 83.94 79 LEU A O 1
ATOM 626 N N . LEU A 1 80 ? 3.331 5.171 -24.911 1.00 81.62 80 LEU A N 1
ATOM 627 C CA . LEU A 1 80 ? 2.022 5.020 -24.279 1.00 81.62 80 LEU A CA 1
ATOM 628 C C . LEU A 1 80 ? 1.542 6.336 -23.663 1.00 81.62 80 LEU A C 1
ATOM 630 O O . LEU A 1 80 ? 2.320 7.255 -23.402 1.00 81.62 80 LEU A O 1
ATOM 634 N N . GLU A 1 81 ? 0.247 6.378 -23.366 1.00 74.62 81 GLU A N 1
ATOM 635 C CA . GLU A 1 81 ? -0.346 7.369 -22.471 1.00 74.62 81 GLU A CA 1
ATOM 636 C C . GLU A 1 81 ? -0.175 6.957 -20.997 1.00 74.62 81 GLU A C 1
ATOM 638 O O . GLU A 1 81 ? 0.040 5.786 -20.668 1.00 74.62 81 GLU A O 1
ATOM 643 N N . ALA A 1 82 ? -0.250 7.929 -20.086 1.00 70.38 82 ALA A N 1
ATOM 644 C CA . ALA A 1 82 ? -0.024 7.702 -18.662 1.00 70.38 82 ALA A CA 1
ATOM 645 C C . ALA A 1 82 ? -1.126 6.842 -18.013 1.00 70.38 82 ALA A C 1
ATOM 647 O O . ALA A 1 82 ? -2.320 7.111 -18.147 1.00 70.38 82 ALA A O 1
ATOM 648 N N . ALA A 1 83 ? -0.716 5.839 -17.233 1.00 66.75 83 ALA A N 1
ATOM 649 C CA . ALA A 1 83 ? -1.627 5.020 -16.439 1.00 66.75 83 ALA A CA 1
ATOM 650 C C . ALA A 1 83 ? -2.078 5.751 -15.159 1.00 66.75 83 ALA A C 1
ATOM 652 O O . ALA A 1 83 ? -1.293 6.451 -14.520 1.00 66.75 83 ALA A O 1
ATOM 653 N N . ARG A 1 84 ? -3.338 5.548 -14.745 1.00 70.44 84 ARG A N 1
ATOM 654 C CA . ARG A 1 84 ? -3.913 6.116 -13.511 1.00 70.44 84 ARG A CA 1
ATOM 655 C C . ARG A 1 84 ? -4.133 5.015 -12.470 1.00 70.44 84 ARG A C 1
ATOM 657 O O . ARG A 1 84 ? -4.869 4.072 -12.733 1.00 70.44 84 ARG A O 1
ATOM 664 N N . THR A 1 85 ? -3.529 5.143 -11.286 1.00 77.56 85 THR A N 1
ATOM 665 C CA . THR A 1 85 ? -3.565 4.109 -10.224 1.00 77.56 85 THR A CA 1
ATOM 666 C C . THR A 1 85 ? -4.128 4.589 -8.881 1.00 77.56 85 THR A C 1
ATOM 668 O O . THR A 1 85 ? -4.318 3.779 -7.978 1.00 77.56 85 THR A O 1
ATOM 671 N N . ALA A 1 86 ? -4.432 5.884 -8.735 1.00 78.94 86 ALA A N 1
ATOM 672 C CA . ALA A 1 86 ? -4.767 6.496 -7.444 1.00 78.94 86 ALA A CA 1
ATOM 673 C C . ALA A 1 86 ? -5.970 5.848 -6.729 1.00 78.94 86 ALA A C 1
ATOM 675 O O . ALA A 1 86 ? -5.911 5.616 -5.524 1.00 78.94 86 ALA A O 1
ATOM 676 N N . ALA A 1 87 ? -7.027 5.489 -7.466 1.00 80.38 87 ALA A N 1
ATOM 677 C CA . ALA A 1 87 ? -8.215 4.850 -6.890 1.00 80.38 87 ALA A CA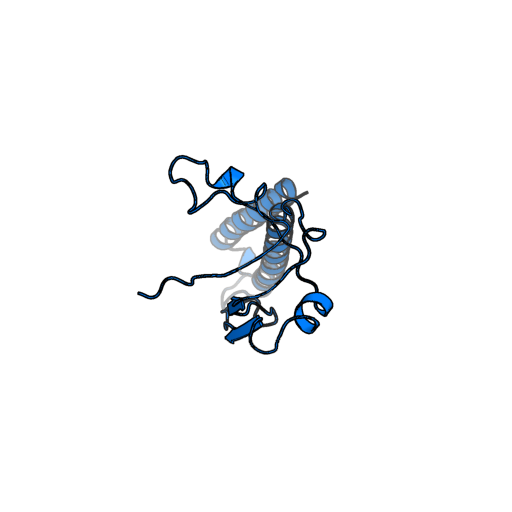 1
ATOM 678 C C . ALA A 1 87 ? -7.902 3.485 -6.246 1.00 80.38 87 ALA A C 1
ATOM 680 O O . ALA A 1 87 ? -8.439 3.147 -5.193 1.00 80.38 87 ALA A O 1
ATOM 681 N N . LEU A 1 88 ? -6.972 2.720 -6.830 1.00 86.06 88 LEU A N 1
ATOM 682 C CA . LEU A 1 88 ? -6.589 1.406 -6.310 1.00 86.06 88 LEU A CA 1
ATOM 683 C C . LEU A 1 88 ? -5.850 1.516 -4.970 1.00 86.06 88 LEU A C 1
ATOM 685 O O . LEU A 1 88 ? -6.032 0.676 -4.092 1.00 86.06 88 LEU A O 1
ATOM 689 N N . VAL A 1 89 ? -5.043 2.566 -4.793 1.00 90.56 89 VAL A N 1
ATOM 690 C CA . VAL A 1 89 ? -4.325 2.812 -3.534 1.00 90.56 89 VAL A CA 1
ATOM 691 C C . VAL A 1 89 ? -5.311 3.071 -2.393 1.00 90.56 89 VAL A C 1
ATOM 693 O O . VAL A 1 89 ? -5.157 2.490 -1.319 1.00 90.56 89 VAL A O 1
ATOM 696 N N . GLY A 1 90 ? -6.354 3.875 -2.637 1.00 88.12 90 GLY A N 1
ATOM 697 C CA . GLY A 1 90 ? -7.426 4.116 -1.663 1.00 88.12 90 GLY A CA 1
ATOM 698 C C . GLY A 1 90 ? -8.151 2.830 -1.260 1.00 88.12 90 GLY A C 1
ATOM 699 O O . GLY A 1 90 ? -8.383 2.584 -0.073 1.00 88.12 90 GLY A O 1
ATOM 700 N N . ALA A 1 91 ? -8.403 1.947 -2.229 1.00 90.62 91 ALA A N 1
ATOM 701 C CA . ALA A 1 91 ? -9.038 0.666 -1.958 1.00 90.62 91 ALA A CA 1
ATOM 702 C C . ALA A 1 91 ? -8.170 -0.270 -1.094 1.00 90.62 91 ALA A C 1
ATOM 704 O O . ALA A 1 91 ? -8.665 -0.861 -0.133 1.00 90.62 91 ALA A O 1
ATOM 705 N N . ILE A 1 92 ? -6.867 -0.367 -1.388 1.00 92.62 92 ILE A N 1
ATOM 706 C CA . ILE A 1 92 ? -5.920 -1.169 -0.593 1.00 92.62 92 ILE A CA 1
ATOM 707 C C . ILE A 1 92 ? -5.821 -0.624 0.838 1.00 92.62 92 ILE A C 1
ATOM 709 O O . ILE A 1 92 ? -5.873 -1.399 1.794 1.00 92.62 92 ILE A O 1
ATOM 713 N N . ALA A 1 93 ? -5.721 0.699 0.996 1.00 92.75 93 ALA A N 1
ATOM 714 C CA . ALA A 1 93 ? -5.668 1.339 2.309 1.00 92.75 93 ALA A CA 1
ATOM 715 C C . ALA A 1 93 ? -6.928 1.040 3.139 1.00 92.75 93 ALA A C 1
ATOM 717 O O . ALA A 1 93 ? -6.818 0.643 4.299 1.00 92.75 93 ALA A O 1
ATOM 718 N N . THR A 1 94 ? -8.109 1.134 2.523 1.00 94.19 94 THR A N 1
ATOM 719 C CA . THR A 1 94 ? -9.389 0.792 3.165 1.00 94.19 94 THR A CA 1
ATOM 720 C C . THR A 1 94 ? -9.415 -0.668 3.632 1.00 94.19 94 THR A C 1
ATOM 722 O O . THR A 1 94 ? -9.855 -0.953 4.745 1.00 94.19 94 THR A O 1
ATOM 725 N N . GLY A 1 95 ? -8.891 -1.600 2.828 1.00 93.62 95 GLY A N 1
ATOM 726 C CA . GLY A 1 95 ? -8.784 -3.010 3.218 1.00 93.62 95 GLY A CA 1
ATOM 727 C C . GLY A 1 95 ? -7.909 -3.223 4.459 1.00 93.62 95 GLY A C 1
ATOM 728 O O . GLY A 1 95 ? -8.281 -3.978 5.357 1.00 93.62 95 GLY A O 1
ATOM 729 N N . ILE A 1 96 ? -6.779 -2.516 4.555 1.00 95.25 96 ILE A N 1
ATOM 730 C CA . ILE A 1 96 ? -5.900 -2.566 5.735 1.00 95.25 96 ILE A CA 1
ATOM 731 C C . ILE A 1 96 ? -6.621 -2.014 6.973 1.00 95.25 96 ILE A C 1
ATOM 733 O O . ILE A 1 96 ? -6.545 -2.624 8.040 1.00 95.25 96 ILE A O 1
ATOM 737 N N . MET A 1 97 ? -7.344 -0.896 6.834 1.00 94.38 97 MET A N 1
ATOM 738 C CA . MET A 1 97 ? -8.129 -0.306 7.926 1.00 94.38 97 MET A CA 1
ATOM 739 C C . MET A 1 97 ? -9.186 -1.281 8.455 1.00 94.38 97 MET A C 1
ATOM 741 O O . MET A 1 97 ? -9.293 -1.449 9.667 1.00 94.38 97 MET A O 1
ATOM 745 N N . ALA A 1 98 ? -9.901 -1.978 7.566 1.00 92.44 98 ALA A N 1
ATOM 746 C CA . ALA A 1 98 ? -10.920 -2.955 7.949 1.00 92.44 98 ALA A CA 1
ATOM 747 C C . ALA A 1 98 ? -10.332 -4.133 8.748 1.00 92.44 98 ALA A C 1
ATOM 749 O O . ALA A 1 98 ? -10.834 -4.474 9.817 1.00 92.44 98 ALA A O 1
ATOM 750 N N . VAL A 1 99 ? -9.216 -4.709 8.290 1.00 95.81 99 VAL A N 1
ATOM 751 C CA . VAL A 1 99 ? -8.560 -5.822 9.003 1.00 95.81 99 VAL A CA 1
ATOM 752 C C . VAL A 1 99 ? -8.006 -5.368 10.358 1.00 95.81 99 VAL A C 1
ATOM 754 O O . VAL A 1 99 ? -8.134 -6.079 11.356 1.00 95.81 99 VAL A O 1
ATOM 757 N N . ALA A 1 100 ? -7.416 -4.171 10.424 1.00 94.12 100 ALA A N 1
ATOM 758 C CA . ALA A 1 100 ? -6.939 -3.601 11.682 1.00 94.12 100 ALA A CA 1
ATOM 759 C C . ALA A 1 100 ? -8.094 -3.334 12.664 1.00 94.12 100 ALA A C 1
ATOM 761 O O . ALA A 1 100 ? -7.960 -3.620 13.859 1.00 94.12 100 ALA A O 1
ATOM 762 N N . PHE A 1 101 ? -9.230 -2.839 12.157 1.00 92.50 101 PHE A N 1
ATOM 763 C CA . PHE A 1 101 ? -10.457 -2.629 12.920 1.00 92.50 101 PHE A CA 1
ATOM 764 C C . PHE A 1 101 ? -10.936 -3.936 13.563 1.00 92.50 101 PHE A C 1
ATOM 766 O O . PHE A 1 101 ? -11.075 -4.023 14.783 1.00 92.50 101 PHE A O 1
ATOM 773 N N . GLU A 1 102 ? -11.110 -4.987 12.763 1.00 93.56 102 GLU A N 1
ATOM 774 C CA . GLU A 1 102 ? -11.597 -6.288 13.234 1.00 93.56 102 GLU A CA 1
ATOM 775 C C . GLU A 1 102 ? -10.664 -6.936 14.266 1.00 93.56 102 GLU A C 1
ATOM 777 O O . GLU A 1 102 ? -11.123 -7.452 15.294 1.00 93.56 102 GLU A O 1
ATOM 782 N N . ALA A 1 103 ? -9.350 -6.881 14.027 1.00 94.50 103 ALA A N 1
ATOM 783 C CA . ALA A 1 103 ? -8.354 -7.442 14.934 1.00 94.50 103 ALA A CA 1
ATOM 784 C C . ALA A 1 103 ? -8.397 -6.758 16.308 1.00 94.50 103 ALA A C 1
ATOM 786 O O . ALA A 1 103 ? -8.451 -7.423 17.349 1.00 94.50 103 ALA A O 1
ATOM 787 N N . ALA A 1 104 ? -8.431 -5.426 16.328 1.00 92.62 104 ALA A N 1
ATOM 788 C CA . ALA A 1 104 ? -8.500 -4.694 17.581 1.00 92.62 104 ALA A CA 1
ATOM 789 C C . ALA A 1 104 ? -9.891 -4.808 18.240 1.00 92.62 104 ALA A C 1
ATOM 791 O O . ALA A 1 104 ? -9.975 -4.786 19.469 1.00 92.62 104 ALA A O 1
ATOM 792 N N . LEU A 1 105 ? -10.986 -4.950 17.477 1.00 93.06 105 LEU A N 1
ATOM 793 C CA . LEU A 1 105 ? -12.332 -5.123 18.037 1.00 93.06 105 LEU A CA 1
ATOM 794 C C . LEU A 1 105 ? -12.433 -6.468 18.753 1.00 93.06 105 LEU A C 1
ATOM 796 O O . LEU A 1 105 ? -12.970 -6.549 19.861 1.00 93.06 105 LEU A O 1
ATOM 800 N N . THR A 1 106 ? -11.871 -7.507 18.137 1.00 95.12 106 THR A N 1
ATOM 801 C CA . THR A 1 106 ? -11.742 -8.837 18.735 1.00 95.12 106 THR A CA 1
ATOM 802 C C . THR A 1 106 ? -10.993 -8.744 20.060 1.00 95.12 106 THR A C 1
ATOM 804 O O . THR A 1 106 ? -11.517 -9.171 21.089 1.00 95.12 106 THR A O 1
ATOM 807 N N . PHE A 1 107 ? -9.832 -8.084 20.064 1.00 94.56 107 PHE A N 1
ATOM 808 C CA . PHE A 1 107 ? -9.045 -7.851 21.274 1.00 94.56 107 PHE A CA 1
ATOM 809 C C . PHE A 1 107 ? -9.822 -7.080 22.355 1.00 94.56 107 PHE A C 1
ATOM 811 O O . PHE A 1 107 ? -9.852 -7.491 23.515 1.00 94.56 107 PHE A O 1
ATOM 818 N N . ALA A 1 108 ? -10.499 -5.989 21.986 1.00 93.94 108 ALA A N 1
ATOM 819 C CA . ALA A 1 108 ? -11.229 -5.137 22.924 1.00 93.94 108 ALA A CA 1
ATOM 820 C C . ALA A 1 108 ? -12.438 -5.836 23.569 1.00 93.94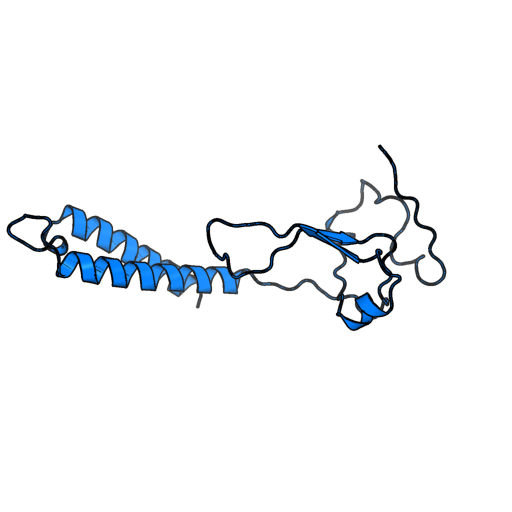 108 ALA A C 1
ATOM 822 O O . ALA A 1 108 ? -12.825 -5.482 24.687 1.00 93.94 108 ALA A O 1
ATOM 823 N N . LYS A 1 109 ? -13.037 -6.814 22.878 1.00 94.25 109 LYS A N 1
ATOM 824 C CA . LYS A 1 109 ? -14.119 -7.658 23.408 1.00 94.25 109 LYS A CA 1
ATOM 825 C C . LYS A 1 109 ? -13.603 -8.763 24.329 1.00 94.25 109 LYS A C 1
ATOM 827 O O . LYS A 1 109 ? -14.303 -9.120 25.272 1.00 94.25 109 LYS A O 1
ATOM 832 N N . SER A 1 110 ? -12.414 -9.307 24.063 1.00 94.44 110 SER A N 1
ATOM 833 C CA . SER A 1 110 ? -11.879 -10.470 24.784 1.00 94.44 110 SER A CA 1
ATOM 834 C C . SER A 1 110 ? -10.977 -10.134 25.974 1.00 94.44 110 SER A C 1
ATOM 836 O O . SER A 1 110 ? -10.802 -10.980 26.846 1.00 94.44 110 SER A O 1
ATOM 838 N N . ASP A 1 111 ? -10.373 -8.943 26.014 1.00 95.00 111 ASP A N 1
ATOM 839 C CA . ASP A 1 111 ? -9.386 -8.565 27.033 1.00 95.00 111 ASP A CA 1
ATOM 840 C C . ASP A 1 111 ? -9.913 -7.435 27.939 1.00 95.00 111 ASP A C 1
ATOM 842 O O . ASP A 1 111 ? -10.449 -6.423 27.482 1.00 95.00 111 ASP A O 1
ATOM 846 N N . ALA A 1 112 ? -9.750 -7.609 29.252 1.00 93.25 112 ALA A N 1
ATOM 847 C CA . ALA A 1 112 ? -10.084 -6.628 30.284 1.00 93.25 112 ALA A CA 1
ATOM 848 C C . ALA A 1 112 ? -8.856 -5.858 30.803 1.00 93.25 112 ALA A C 1
ATOM 850 O O . ALA A 1 112 ? -8.998 -4.924 31.594 1.00 93.25 112 ALA A O 1
ATOM 851 N N . ARG A 1 113 ? -7.637 -6.241 30.403 1.00 94.00 113 ARG A N 1
ATOM 852 C CA . ARG A 1 113 ? -6.351 -5.669 30.840 1.00 94.00 113 ARG A CA 1
ATOM 853 C C . ARG A 1 113 ? -6.220 -5.583 32.358 1.00 94.00 113 ARG A C 1
ATOM 855 O O . ARG A 1 113 ? -5.813 -4.555 32.891 1.00 94.00 113 ARG A O 1
ATOM 862 N N . GLY A 1 114 ? -6.626 -6.651 33.045 1.00 91.44 114 GLY A N 1
ATOM 863 C CA . GLY A 1 114 ? -6.629 -6.729 34.510 1.00 91.44 114 GLY A CA 1
ATOM 864 C C . GLY A 1 114 ? -7.758 -5.947 35.197 1.00 91.44 114 GLY A C 1
ATOM 865 O O . GLY A 1 114 ? -7.739 -5.813 36.415 1.00 91.44 114 GLY A O 1
ATOM 866 N N . GLY A 1 115 ? -8.727 -5.419 34.441 1.00 92.19 115 GLY A N 1
ATOM 867 C CA . GLY A 1 115 ? -9.939 -4.798 34.978 1.00 92.19 115 GLY A CA 1
ATOM 868 C C . GLY A 1 115 ? -11.094 -5.786 35.176 1.00 92.19 115 GLY A C 1
ATOM 869 O O . GLY A 1 115 ? -11.002 -6.957 34.823 1.00 92.19 115 GLY A O 1
ATOM 870 N N . SER A 1 116 ? -12.214 -5.285 35.702 1.00 92.81 116 SER A N 1
ATOM 871 C CA . SER A 1 116 ? -13.439 -6.063 35.957 1.00 92.81 116 SER A CA 1
ATOM 872 C C . SER A 1 116 ? -14.324 -6.285 34.724 1.00 92.81 116 SER A C 1
ATOM 874 O O . SER A 1 116 ? -15.243 -7.096 34.770 1.00 92.81 116 SER A O 1
ATOM 876 N N . GLN A 1 117 ? -14.069 -5.562 33.632 1.00 94.31 117 GLN A N 1
ATOM 877 C CA . GLN A 1 117 ? -14.854 -5.606 32.400 1.00 94.31 117 GLN A CA 1
ATOM 878 C C . GLN A 1 117 ? -13.952 -5.498 31.170 1.00 94.31 117 GLN A C 1
ATOM 880 O O . GLN A 1 117 ? -12.858 -4.922 31.245 1.00 94.31 117 GLN A O 1
ATOM 885 N N . ALA A 1 118 ? -14.446 -6.002 30.037 1.00 94.62 118 ALA A N 1
AT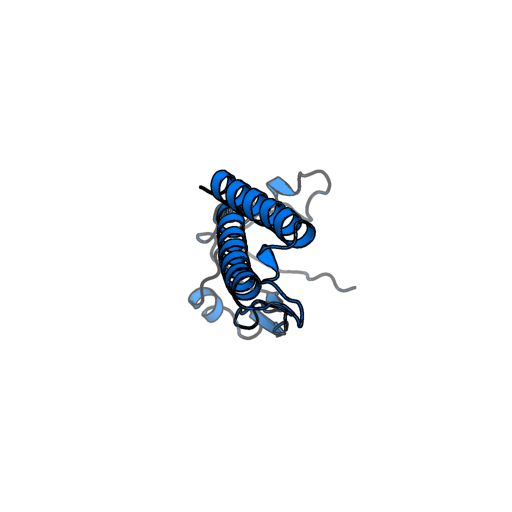OM 886 C CA . ALA A 1 118 ? -13.791 -5.883 28.738 1.00 94.62 118 ALA A CA 1
ATOM 887 C C . ALA A 1 118 ? -13.457 -4.420 28.410 1.00 94.62 118 ALA A C 1
ATOM 889 O O . ALA A 1 118 ? -14.185 -3.496 28.795 1.00 94.62 118 ALA A O 1
ATOM 890 N N . LEU A 1 119 ? -12.361 -4.208 27.680 1.00 94.56 119 LEU A N 1
ATOM 891 C CA . LEU A 1 119 ? -11.916 -2.874 27.281 1.00 94.56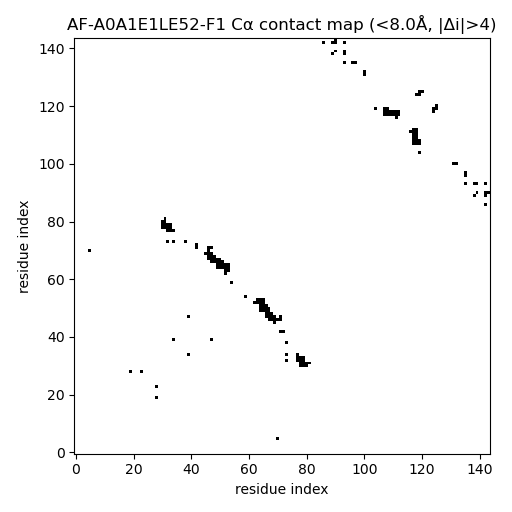 119 LEU A CA 1
ATOM 892 C C . LEU A 1 119 ? -13.011 -2.092 26.555 1.00 94.56 119 LEU A C 1
ATOM 894 O O . LEU A 1 119 ? -13.176 -0.908 26.836 1.00 94.56 119 LEU A O 1
ATOM 898 N N . LEU A 1 120 ? -13.785 -2.753 25.690 1.00 93.50 120 LEU A N 1
ATOM 899 C CA . LEU A 1 120 ? -14.845 -2.111 24.913 1.00 93.50 120 LEU A CA 1
ATOM 900 C C . LEU A 1 120 ? -15.919 -1.449 25.793 1.00 93.50 120 LEU A C 1
ATOM 902 O O . LEU A 1 120 ? -16.443 -0.407 25.428 1.00 93.50 120 LEU A O 1
ATOM 906 N N . ALA A 1 121 ? -16.201 -1.986 26.984 1.00 94.31 121 ALA A N 1
ATOM 907 C CA . ALA A 1 121 ? -17.188 -1.408 27.900 1.00 94.31 121 ALA A CA 1
ATOM 908 C C . ALA A 1 121 ? -16.726 -0.080 28.539 1.00 94.31 121 ALA A C 1
ATOM 910 O O . ALA A 1 121 ? -17.482 0.559 29.270 1.00 94.31 121 ALA A O 1
ATOM 911 N N . ARG A 1 122 ? -15.471 0.333 28.321 1.00 95.06 122 ARG A N 1
ATOM 912 C CA . ARG A 1 122 ? -14.941 1.620 28.783 1.00 95.06 122 ARG A CA 1
ATOM 913 C C . ARG A 1 122 ? -15.242 2.679 27.730 1.00 95.06 122 ARG A C 1
ATOM 915 O O . ARG A 1 122 ? -14.825 2.539 26.583 1.00 95.06 122 ARG A O 1
ATOM 922 N N . GLN A 1 123 ? -15.893 3.763 28.141 1.00 94.38 123 GLN A N 1
ATOM 923 C CA . GLN A 1 123 ? -16.300 4.840 27.237 1.00 94.38 123 GLN A CA 1
ATOM 924 C C . GLN A 1 123 ? -15.132 5.388 26.404 1.00 94.38 123 GLN A C 1
ATOM 926 O O . GLN A 1 123 ? -15.239 5.463 25.190 1.00 94.38 123 GLN A O 1
ATOM 931 N N . SER A 1 124 ? -13.977 5.651 27.022 1.00 93.81 124 SER A N 1
ATOM 932 C CA . SER A 1 124 ? -12.803 6.166 26.304 1.00 93.81 124 SER A CA 1
ATOM 933 C C . SER A 1 124 ? -12.294 5.238 25.195 1.00 93.81 124 SER A C 1
ATOM 935 O O . SER A 1 124 ? -11.776 5.709 24.187 1.00 93.81 124 SER A O 1
ATOM 937 N N . VAL A 1 125 ? -12.445 3.920 25.361 1.00 92.94 125 VAL A N 1
ATOM 938 C CA . VAL A 1 125 ? -12.092 2.935 24.328 1.00 92.94 125 VAL A CA 1
ATOM 939 C C . VAL A 1 125 ? -13.169 2.896 23.246 1.00 92.94 125 VAL A C 1
ATOM 941 O O . VAL A 1 125 ? -12.829 2.843 22.069 1.00 92.94 125 VAL A O 1
ATOM 944 N N . SER A 1 126 ? -14.449 2.955 23.628 1.00 92.31 126 SER A N 1
ATOM 945 C CA . SER A 1 126 ? -15.575 3.023 22.686 1.00 92.31 126 SER A CA 1
ATOM 946 C C . SER A 1 126 ? -15.533 4.274 21.802 1.00 92.31 126 SER A C 1
ATOM 948 O O . SER A 1 126 ? -15.759 4.168 20.601 1.00 92.31 126 SER A O 1
ATOM 950 N N . ASP A 1 127 ? -15.180 5.435 22.355 1.00 93.88 127 ASP A N 1
ATOM 951 C CA . ASP A 1 127 ? -15.098 6.696 21.606 1.00 93.88 127 ASP A CA 1
ATOM 952 C C . ASP A 1 127 ? -13.979 6.653 20.554 1.00 93.88 127 ASP A C 1
ATOM 954 O O . ASP A 1 127 ? -14.178 7.022 19.395 1.00 93.88 127 ASP A O 1
ATOM 958 N N . LEU A 1 128 ? -12.801 6.140 20.934 1.00 92.06 128 LEU A N 1
ATOM 959 C CA . LEU A 1 128 ? -11.721 5.873 19.979 1.00 92.06 128 LEU A CA 1
ATOM 960 C C . LEU A 1 128 ? -12.166 4.877 18.910 1.00 92.06 128 LEU A C 1
ATOM 962 O O . LEU A 1 128 ? -11.788 5.023 17.748 1.00 92.06 128 LEU A O 1
ATOM 966 N N . TRP A 1 129 ? -12.990 3.901 19.290 1.00 90.12 129 TRP A N 1
ATOM 967 C CA . TRP A 1 129 ? -13.500 2.922 18.349 1.00 90.12 129 TRP A CA 1
ATOM 968 C C . TRP A 1 129 ? -14.412 3.534 17.295 1.00 90.12 129 TRP A C 1
ATOM 970 O O . TRP A 1 129 ? -14.178 3.366 16.098 1.00 90.12 129 TRP A O 1
ATOM 980 N N . MET A 1 130 ? -15.401 4.304 17.740 1.00 92.75 130 MET A N 1
ATOM 981 C CA . MET A 1 130 ? -16.357 4.977 16.865 1.00 92.75 130 MET A CA 1
ATOM 982 C C . MET A 1 130 ? -15.638 5.844 15.818 1.00 92.75 130 MET A C 1
ATOM 984 O O . MET A 1 130 ? -16.026 5.880 14.649 1.00 92.75 130 MET A O 1
ATOM 988 N N . ASN A 1 131 ? -14.538 6.495 16.213 1.00 93.00 131 ASN A N 1
ATOM 989 C CA . ASN A 1 131 ? -13.725 7.312 15.312 1.00 93.00 131 ASN A CA 1
ATOM 990 C C . ASN A 1 131 ? -13.040 6.498 14.205 1.00 93.00 131 ASN A C 1
ATOM 992 O O . ASN A 1 131 ? -12.959 6.971 13.071 1.00 93.00 131 ASN A O 1
ATOM 996 N N . VAL A 1 132 ? -12.512 5.310 14.514 1.00 92.12 132 VAL A N 1
ATOM 997 C CA . VAL A 1 132 ? -11.843 4.457 13.515 1.00 92.12 132 VAL A CA 1
ATOM 998 C C . VAL A 1 132 ? -12.864 3.807 12.584 1.00 92.12 132 VAL A C 1
ATOM 1000 O O . VAL A 1 132 ? -12.627 3.751 11.377 1.00 92.12 132 VAL A O 1
ATOM 1003 N N . GLU A 1 133 ? -14.011 3.374 13.112 1.00 93.06 133 GLU A N 1
ATOM 1004 C CA . GLU A 1 133 ? -15.121 2.842 12.308 1.00 93.06 133 GLU A CA 1
ATOM 1005 C C . GLU A 1 133 ? -15.601 3.882 11.293 1.00 93.06 133 GLU A C 1
ATOM 1007 O O . GLU A 1 133 ? -15.567 3.640 10.088 1.00 93.06 133 GLU A O 1
ATOM 1012 N N . THR A 1 134 ? -15.914 5.090 11.773 1.00 95.12 134 THR A N 1
ATOM 1013 C CA . THR A 1 134 ? -16.397 6.195 10.934 1.00 95.12 134 THR A CA 1
ATOM 1014 C C . THR A 1 134 ? -15.401 6.540 9.824 1.00 95.12 134 THR A C 1
ATOM 1016 O O . THR A 1 134 ? -15.795 6.751 8.678 1.00 95.12 134 THR A O 1
ATOM 1019 N N . GLN A 1 135 ? -14.099 6.574 10.132 1.00 93.62 135 GLN A N 1
ATOM 1020 C CA . GLN A 1 135 ? -13.059 6.823 9.126 1.00 93.62 135 GLN A CA 1
ATOM 1021 C C . GLN A 1 135 ? -12.949 5.690 8.103 1.00 93.62 135 GLN A C 1
ATOM 1023 O O . GLN A 1 135 ? -12.756 5.959 6.919 1.00 93.62 135 GLN A O 1
ATOM 1028 N N . THR A 1 136 ? -13.077 4.438 8.541 1.00 93.00 136 THR A N 1
ATOM 1029 C CA . THR A 1 136 ? -13.015 3.266 7.657 1.00 93.00 136 THR A CA 1
ATOM 1030 C C . THR A 1 136 ? -14.206 3.240 6.703 1.00 93.00 136 THR A C 1
ATOM 1032 O O . THR A 1 136 ? -14.026 3.047 5.500 1.00 93.00 136 THR A O 1
ATOM 1035 N N . ASP A 1 137 ? -15.409 3.516 7.206 1.00 93.06 137 ASP A N 1
ATOM 1036 C CA . ASP A 1 137 ? -16.617 3.591 6.385 1.00 93.06 137 ASP A CA 1
ATOM 1037 C C . ASP A 1 137 ? -16.577 4.759 5.399 1.00 93.06 137 ASP A C 1
ATOM 1039 O O . ASP A 1 137 ? -16.924 4.585 4.229 1.00 93.06 137 ASP A O 1
ATOM 1043 N N . ALA A 1 138 ? -16.091 5.927 5.830 1.00 94.50 138 ALA A N 1
ATOM 1044 C CA . ALA A 1 138 ? -15.885 7.063 4.937 1.00 94.50 138 ALA A CA 1
ATOM 1045 C C . ALA A 1 138 ? -14.862 6.738 3.834 1.00 94.50 138 ALA A C 1
ATOM 1047 O O . ALA A 1 138 ? -15.109 7.027 2.663 1.00 94.50 138 ALA A O 1
ATOM 1048 N N . ALA A 1 139 ? -13.735 6.106 4.180 1.00 92.12 139 ALA A N 1
ATOM 1049 C CA . ALA A 1 139 ? -12.713 5.700 3.215 1.00 92.12 139 ALA A CA 1
ATOM 1050 C C . ALA A 1 139 ? -13.255 4.690 2.192 1.00 92.12 139 ALA A C 1
ATOM 1052 O O . ALA A 1 139 ? -12.983 4.821 0.994 1.00 92.12 139 ALA A O 1
ATOM 1053 N N . ARG A 1 140 ? -14.081 3.737 2.643 1.00 90.12 140 ARG A N 1
ATOM 1054 C CA . ARG A 1 140 ? -14.767 2.784 1.767 1.00 90.12 140 ARG A CA 1
ATOM 1055 C C . ARG A 1 140 ? -15.717 3.487 0.808 1.00 90.12 140 ARG A C 1
ATOM 1057 O O . ARG A 1 140 ? -15.574 3.301 -0.393 1.00 90.12 140 ARG A O 1
ATOM 1064 N N . ALA A 1 141 ? -16.603 4.338 1.326 1.00 92.31 141 ALA A N 1
ATOM 1065 C CA . ALA A 1 141 ? -17.590 5.062 0.524 1.00 92.31 141 ALA A CA 1
ATOM 1066 C C . ALA A 1 141 ? -16.962 6.019 -0.504 1.00 92.31 141 ALA A C 1
ATOM 1068 O O . ALA A 1 141 ? -17.542 6.266 -1.556 1.00 92.31 141 ALA A O 1
ATOM 1069 N N . MET A 1 142 ? -15.782 6.577 -0.212 1.00 89.00 142 MET A N 1
ATOM 1070 C CA . MET A 1 142 ? -15.034 7.387 -1.182 1.00 89.00 142 MET A CA 1
ATOM 1071 C C . MET A 1 142 ? -14.315 6.544 -2.241 1.00 89.00 142 MET A C 1
ATOM 1073 O O . MET A 1 142 ? -14.026 7.053 -3.323 1.00 89.00 142 MET A O 1
ATOM 1077 N N . SER A 1 143 ? -13.975 5.293 -1.924 1.00 84.69 143 SER A N 1
ATOM 1078 C CA . SER A 1 143 ? -13.198 4.427 -2.811 1.00 84.69 143 SER A CA 1
ATOM 1079 C C . SER A 1 143 ? -14.075 3.663 -3.808 1.00 84.69 143 SER A C 1
ATOM 1081 O O . SER A 1 143 ? -13.627 3.478 -4.943 1.00 84.69 143 SER A O 1
ATOM 1083 N N . TRP A 1 144 ? -15.282 3.222 -3.414 1.00 72.25 144 TRP A N 1
ATOM 1084 C CA . TRP A 1 144 ? -16.266 2.577 -4.299 1.00 72.25 144 TRP A CA 1
ATOM 1085 C C . TRP A 1 144 ? -17.701 2.566 -3.749 1.00 72.25 144 TRP A C 1
ATOM 1087 O O . TRP A 1 144 ? -17.886 2.583 -2.510 1.00 72.25 144 TRP A O 1
#

Foldseek 3Di:
DDDDDADDDDDPPPLDDDDPDPPDDVVVNDWDFDDDPVLVVVDDPPQKDFPDFDQDPPPRVDGDTDIDGHNRDGDPVRIDDDDDCVLVVLVVVLVVLVVVLVVVVVQQQPDPPPDPHGNCVDPVSVVVSVVSVVVSVVSVVVSD

Mean predicted aligned error: 10.4 Å